Protein AF-A0A518HZG1-F1 (afdb_monomer_lite)

Radius of gyration: 14.24 Å; chains: 1; bounding box: 30×25×34 Å

Structure (mmCIF, N/CA/C/O backbone):
data_AF-A0A518HZG1-F1
#
_entry.id   AF-A0A518HZG1-F1
#
loop_
_atom_site.group_PDB
_atom_site.id
_atom_site.type_symbol
_atom_site.label_atom_id
_atom_site.label_alt_id
_atom_site.label_comp_id
_atom_site.label_asym_id
_atom_site.label_entity_id
_atom_site.label_seq_id
_atom_site.pdbx_PDB_ins_code
_atom_site.Cartn_x
_atom_site.Cartn_y
_atom_site.Cartn_z
_atom_site.occupancy
_atom_site.B_iso_or_equiv
_atom_site.auth_seq_id
_atom_site.auth_comp_id
_atom_site.auth_asym_id
_atom_site.auth_atom_id
_atom_site.pdbx_PDB_model_num
ATOM 1 N N . MET A 1 1 ? 4.238 -8.693 11.982 1.00 80.69 1 MET A N 1
ATOM 2 C CA . MET A 1 1 ? 2.881 -8.229 12.342 1.00 80.69 1 MET A CA 1
ATOM 3 C C . MET A 1 1 ? 2.487 -7.204 11.299 1.00 80.69 1 MET A C 1
ATOM 5 O O . MET A 1 1 ? 3.295 -6.322 11.054 1.00 80.69 1 MET A O 1
ATOM 9 N N . VAL A 1 2 ? 1.333 -7.365 10.654 1.00 92.31 2 VAL A N 1
ATOM 10 C CA . VAL A 1 2 ? 0.830 -6.426 9.638 1.00 92.31 2 VAL A CA 1
ATOM 11 C C . VAL A 1 2 ? -0.137 -5.432 10.281 1.00 92.31 2 VAL A C 1
ATOM 13 O O . VAL A 1 2 ? -0.819 -5.774 11.256 1.00 92.31 2 VAL A O 1
ATOM 16 N N . GLN A 1 3 ? -0.160 -4.206 9.764 1.00 95.81 3 GLN A N 1
ATOM 17 C CA . GLN A 1 3 ? -1.069 -3.152 10.195 1.00 95.81 3 GLN A CA 1
ATOM 18 C C . GLN A 1 3 ? -1.857 -2.617 9.001 1.00 95.81 3 GLN A C 1
ATOM 20 O O . GLN A 1 3 ? -1.296 -2.435 7.925 1.00 95.81 3 GLN A O 1
ATOM 25 N N . LEU A 1 4 ? -3.149 -2.384 9.214 1.00 97.81 4 LEU A N 1
ATOM 26 C CA . LEU A 1 4 ? -4.025 -1.677 8.288 1.00 97.81 4 LEU A CA 1
ATOM 27 C C . LEU A 1 4 ? -4.651 -0.517 9.051 1.00 97.81 4 LEU A C 1
ATOM 29 O O . LEU A 1 4 ? -5.289 -0.751 10.076 1.00 97.81 4 LEU A O 1
ATOM 33 N N . ILE A 1 5 ? -4.454 0.695 8.547 1.00 98.00 5 ILE A N 1
ATOM 34 C CA . ILE A 1 5 ? -4.915 1.934 9.167 1.00 98.00 5 ILE A CA 1
ATOM 35 C C . ILE A 1 5 ? -5.889 2.626 8.216 1.00 98.00 5 ILE A C 1
ATOM 37 O O . ILE A 1 5 ? -5.652 2.679 7.008 1.00 98.00 5 ILE A O 1
ATOM 41 N N . ASP A 1 6 ? -6.977 3.148 8.772 1.00 97.81 6 ASP A N 1
ATOM 42 C CA . ASP A 1 6 ? -7.876 4.056 8.067 1.00 97.81 6 ASP A CA 1
ATOM 43 C C . ASP A 1 6 ? -7.342 5.488 8.180 1.00 97.81 6 ASP A C 1
ATOM 45 O O . ASP A 1 6 ? -7.431 6.112 9.232 1.00 97.81 6 ASP A O 1
ATOM 49 N N . MET A 1 7 ? -6.784 6.011 7.091 1.00 97.12 7 MET A N 1
ATOM 50 C CA . MET A 1 7 ? -6.189 7.350 7.080 1.00 97.12 7 MET A CA 1
ATOM 51 C C . MET A 1 7 ? -7.225 8.482 7.144 1.00 97.12 7 MET A C 1
ATOM 53 O O . MET A 1 7 ? -6.859 9.596 7.507 1.00 97.12 7 MET A O 1
ATOM 57 N N . ASP A 1 8 ? -8.493 8.226 6.808 1.00 97.31 8 ASP A N 1
ATOM 58 C CA . ASP A 1 8 ? -9.550 9.243 6.868 1.00 97.31 8 ASP A CA 1
ATOM 59 C C . ASP A 1 8 ? -10.191 9.283 8.264 1.00 97.31 8 ASP A C 1
ATOM 61 O O . ASP A 1 8 ? -10.456 10.359 8.807 1.00 97.31 8 ASP A O 1
ATOM 65 N N . GLY A 1 9 ? -10.432 8.106 8.852 1.00 96.25 9 GLY A N 1
ATOM 66 C CA . GLY A 1 9 ? -11.072 7.946 10.161 1.00 96.25 9 GLY A CA 1
ATOM 67 C C . GLY A 1 9 ? -10.119 7.945 11.362 1.00 96.25 9 GLY A C 1
ATOM 68 O O . GLY A 1 9 ? -10.551 8.244 12.477 1.00 96.25 9 GLY A O 1
ATOM 69 N N . ASP A 1 10 ? -8.836 7.639 11.158 1.00 96.94 10 ASP A N 1
ATOM 70 C CA . ASP A 1 10 ? -7.824 7.488 12.208 1.00 96.94 10 ASP A CA 1
ATOM 71 C C . ASP A 1 10 ? -6.487 8.135 11.807 1.00 96.94 10 ASP A C 1
ATOM 73 O O . ASP A 1 10 ? -5.456 7.484 11.646 1.00 96.94 10 ASP A O 1
ATOM 77 N N . LEU A 1 11 ? -6.490 9.469 11.703 1.00 95.81 11 LEU A N 1
ATOM 78 C CA . LEU A 1 11 ? -5.291 10.281 11.430 1.00 95.81 11 LEU A CA 1
ATOM 79 C C . LEU A 1 11 ? -4.148 10.069 12.441 1.00 95.81 11 LEU A C 1
ATOM 81 O O . LEU A 1 11 ? -3.012 10.453 12.173 1.00 95.81 11 LEU A O 1
ATOM 85 N N . GLY A 1 12 ? -4.453 9.534 13.627 1.00 97.12 12 GLY A N 1
ATOM 86 C CA . GLY A 1 12 ? -3.464 9.217 14.653 1.00 97.12 12 GLY A CA 1
ATOM 87 C C . GLY A 1 12 ? -2.834 7.832 14.503 1.00 97.12 12 GLY A C 1
ATOM 88 O O . GLY A 1 12 ? -1.972 7.503 15.315 1.00 97.12 12 GLY A O 1
ATOM 89 N N . GLU A 1 13 ? -3.274 7.037 13.522 1.00 97.56 13 GLU A N 1
ATOM 90 C CA . GLU A 1 13 ? -2.804 5.680 13.226 1.00 97.56 13 GLU A CA 1
ATOM 91 C C . GLU A 1 13 ? -2.831 4.731 14.442 1.00 97.56 13 GLU A C 1
ATOM 93 O O . GLU A 1 13 ? -1.928 3.918 14.653 1.00 97.56 13 GLU A O 1
ATOM 98 N N . GLN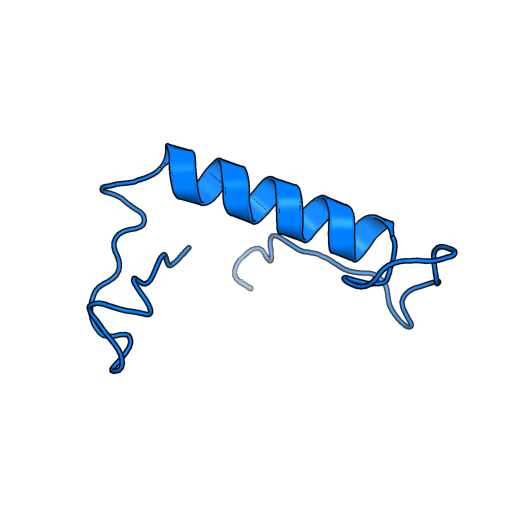 A 1 14 ? -3.854 4.844 15.293 1.00 97.56 14 GLN A N 1
ATOM 99 C CA . GLN A 1 14 ? -3.884 4.161 16.593 1.00 97.56 14 GLN A CA 1
ATOM 100 C C . GLN A 1 14 ? -4.535 2.775 16.537 1.00 97.56 14 GLN A C 1
ATOM 102 O O . GLN A 1 14 ? -4.257 1.916 17.380 1.00 97.56 14 GLN A O 1
ATOM 107 N N . THR A 1 15 ? -5.399 2.542 15.554 1.00 97.81 15 THR A N 1
ATOM 108 C CA . THR A 1 15 ? -6.264 1.367 15.475 1.00 97.81 15 THR A CA 1
ATOM 109 C C . THR A 1 15 ? -5.851 0.480 14.312 1.00 97.81 15 THR A C 1
ATOM 111 O O . THR A 1 15 ? -6.046 0.809 13.147 1.00 97.81 15 THR A O 1
ATOM 114 N N . ASN A 1 16 ? -5.308 -0.698 14.623 1.00 97.69 16 ASN A N 1
ATOM 115 C CA . ASN A 1 16 ? -4.972 -1.680 13.599 1.00 97.69 16 ASN A CA 1
ATOM 116 C C . ASN A 1 16 ? -6.198 -2.515 13.189 1.00 97.69 16 ASN A C 1
ATOM 118 O O . ASN A 1 16 ? -6.603 -3.417 13.923 1.00 97.69 16 ASN A O 1
ATOM 122 N N . LEU A 1 17 ? -6.689 -2.298 11.970 1.00 97.88 17 LEU A N 1
ATOM 123 C CA . LEU A 1 17 ? -7.844 -2.985 11.384 1.00 97.88 17 LEU A CA 1
ATOM 124 C C . LEU A 1 17 ? -7.486 -4.254 10.588 1.00 97.88 17 LEU A C 1
ATOM 126 O O . LEU A 1 17 ? -8.357 -4.890 9.994 1.00 97.88 17 LEU A O 1
ATOM 130 N N . ALA A 1 18 ? -6.216 -4.673 10.556 1.00 97.50 18 ALA A N 1
ATOM 131 C CA . ALA A 1 18 ? -5.761 -5.752 9.670 1.00 97.50 18 ALA A CA 1
ATOM 132 C C . ALA A 1 18 ? -6.479 -7.091 9.909 1.00 97.50 18 ALA A C 1
ATOM 134 O O . ALA A 1 18 ? -6.691 -7.866 8.9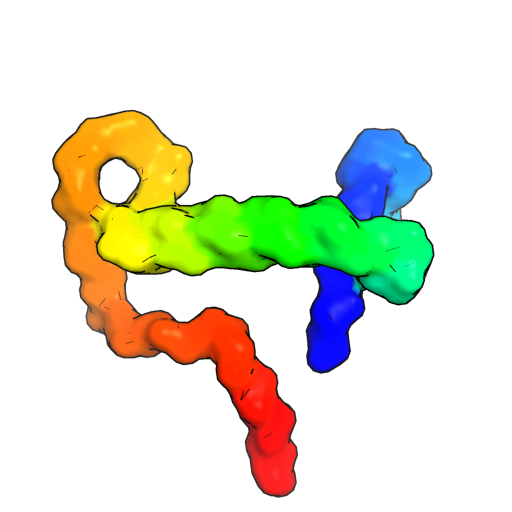79 1.00 97.50 18 ALA A O 1
ATOM 135 N N . ARG A 1 19 ? -6.871 -7.374 11.158 1.00 97.06 19 ARG A N 1
ATOM 136 C CA . ARG A 1 19 ? -7.607 -8.603 11.499 1.00 97.06 19 ARG A CA 1
ATOM 137 C C . ARG A 1 19 ? -9.053 -8.578 11.011 1.00 97.06 19 ARG A C 1
ATOM 139 O O . ARG A 1 19 ? -9.600 -9.644 10.732 1.00 97.06 19 ARG A O 1
ATOM 146 N N . GLU A 1 20 ? -9.639 -7.389 10.936 1.00 98.00 20 GLU A N 1
ATOM 147 C CA . GLU A 1 20 ? -11.041 -7.138 10.589 1.00 98.00 20 GLU A CA 1
ATOM 148 C C . GLU A 1 20 ? -11.233 -7.036 9.070 1.00 98.00 20 GLU A C 1
ATOM 150 O O . GLU A 1 20 ? -12.272 -7.435 8.546 1.00 98.00 20 GLU A O 1
ATOM 155 N N . HIS A 1 21 ? -10.205 -6.584 8.346 1.00 97.69 21 HIS A N 1
ATOM 156 C CA . HIS A 1 21 ? -10.252 -6.378 6.897 1.00 97.69 21 HIS A CA 1
ATOM 157 C C . HIS A 1 21 ? -9.108 -7.088 6.159 1.00 97.69 21 HIS A C 1
ATOM 159 O O . HIS A 1 21 ? -8.368 -6.473 5.393 1.00 97.69 21 HIS A O 1
ATOM 165 N N . GLN A 1 22 ? -8.991 -8.405 6.344 1.00 97.38 22 GLN A N 1
ATOM 166 C CA . GLN A 1 22 ? -7.942 -9.227 5.717 1.00 97.38 22 GLN A CA 1
ATOM 167 C C . GLN A 1 22 ? -7.912 -9.094 4.186 1.00 97.38 22 GLN A C 1
ATOM 169 O O . GLN A 1 22 ? -6.847 -8.912 3.617 1.00 97.38 22 GLN A O 1
ATOM 174 N N . GLY A 1 23 ? -9.072 -9.044 3.520 1.00 98.06 23 GLY A N 1
ATOM 175 C CA . GLY A 1 23 ? -9.108 -8.856 2.064 1.00 98.06 23 GLY A CA 1
ATOM 176 C C . GLY A 1 23 ? -8.525 -7.514 1.596 1.00 98.06 23 GLY A C 1
ATOM 177 O O . GLY A 1 23 ? -7.923 -7.447 0.530 1.00 98.06 23 GLY A O 1
ATOM 178 N N . LYS A 1 24 ? -8.647 -6.445 2.400 1.00 98.06 24 LYS A N 1
ATOM 179 C CA . LYS A 1 24 ? -8.011 -5.151 2.096 1.00 98.06 24 LYS A CA 1
ATOM 180 C C . LYS A 1 24 ? -6.500 -5.210 2.334 1.00 98.06 24 LYS A C 1
ATOM 182 O O . LYS A 1 24 ? -5.755 -4.556 1.612 1.00 98.06 24 LYS A O 1
ATOM 187 N N . VAL A 1 25 ? -6.052 -5.996 3.317 1.00 97.75 25 VAL A N 1
ATOM 188 C CA . VAL A 1 25 ? -4.623 -6.270 3.523 1.00 97.75 25 VAL A CA 1
ATOM 189 C C . VAL A 1 25 ? -4.036 -6.949 2.288 1.00 97.75 25 VAL A C 1
ATOM 191 O O . VAL A 1 25 ? -3.026 -6.470 1.784 1.00 97.75 25 VAL A O 1
ATOM 194 N N . ASP A 1 26 ? -4.694 -7.990 1.776 1.00 97.62 26 ASP A N 1
ATOM 195 C CA . ASP A 1 26 ? -4.238 -8.720 0.588 1.00 97.62 26 ASP A CA 1
ATOM 196 C C . ASP A 1 26 ? -4.176 -7.797 -0.643 1.00 97.62 26 ASP A C 1
ATOM 198 O O . ASP A 1 26 ? -3.153 -7.728 -1.317 1.00 97.62 26 ASP A O 1
ATOM 202 N N . GLU A 1 27 ? -5.222 -6.997 -0.884 1.00 98.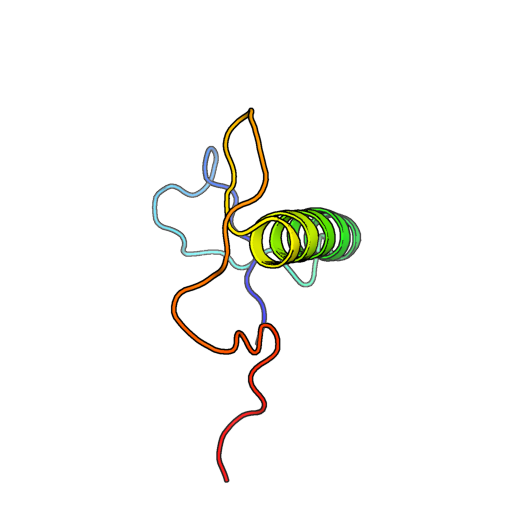38 27 GLU A N 1
ATOM 203 C CA . GLU A 1 27 ? -5.272 -6.037 -1.999 1.00 98.38 27 GLU A CA 1
ATOM 204 C C . GLU A 1 27 ? -4.119 -5.017 -1.957 1.00 98.38 27 GLU A C 1
ATOM 206 O O . GLU A 1 27 ? -3.464 -4.751 -2.968 1.00 98.38 27 GLU A O 1
ATOM 211 N N . LEU A 1 28 ? -3.861 -4.424 -0.788 1.00 97.94 28 LEU A N 1
ATOM 212 C CA . LEU A 1 28 ? -2.799 -3.430 -0.630 1.00 97.94 28 LEU A CA 1
ATOM 213 C C . LEU A 1 28 ? -1.403 -4.066 -0.680 1.00 97.94 28 LEU A C 1
ATOM 215 O O . LEU A 1 28 ? -0.468 -3.436 -1.179 1.00 97.94 28 LEU A O 1
ATOM 219 N N . HIS A 1 29 ? -1.256 -5.302 -0.196 1.00 96.94 29 HIS A N 1
ATOM 220 C CA . HIS A 1 29 ? -0.008 -6.061 -0.295 1.00 96.94 29 HIS A CA 1
ATOM 221 C C . HIS A 1 29 ? 0.316 -6.399 -1.755 1.00 96.94 29 HIS A C 1
ATOM 223 O O . HIS A 1 29 ? 1.420 -6.099 -2.211 1.00 96.94 29 HIS A O 1
ATOM 229 N N . ASP A 1 30 ? -0.665 -6.857 -2.534 1.00 97.94 30 ASP A N 1
ATOM 230 C CA . ASP A 1 30 ? -0.508 -7.101 -3.972 1.00 97.94 30 ASP A CA 1
ATOM 231 C C . ASP A 1 30 ? -0.093 -5.830 -4.734 1.00 97.94 30 ASP A C 1
ATOM 233 O O . ASP A 1 30 ? 0.742 -5.877 -5.646 1.00 97.94 30 ASP A O 1
ATOM 237 N N . LEU A 1 31 ? -0.658 -4.670 -4.379 1.00 97.75 31 LEU A N 1
ATOM 238 C CA . LEU A 1 31 ? -0.265 -3.382 -4.961 1.00 97.75 31 LEU A CA 1
ATOM 239 C C . LEU A 1 31 ? 1.172 -3.002 -4.587 1.00 97.75 31 LEU A C 1
ATOM 241 O O . LEU A 1 31 ? 1.940 -2.563 -5.451 1.00 97.75 31 LEU A O 1
ATOM 245 N N . LEU A 1 32 ? 1.562 -3.207 -3.327 1.00 97.12 32 LEU A N 1
ATOM 246 C CA . LEU A 1 32 ? 2.935 -3.004 -2.872 1.00 97.12 32 LEU A CA 1
ATOM 247 C C . LEU A 1 32 ? 3.911 -3.886 -3.662 1.00 97.12 32 LEU A C 1
ATOM 249 O O . LEU A 1 32 ? 4.908 -3.372 -4.177 1.00 97.12 32 LEU A O 1
ATOM 253 N N . GLU A 1 33 ? 3.616 -5.179 -3.824 1.00 97.00 33 GLU A N 1
ATOM 254 C CA . GLU A 1 33 ? 4.452 -6.086 -4.611 1.00 97.00 33 GLU A CA 1
ATOM 255 C C . GLU A 1 33 ? 4.621 -5.608 -6.052 1.00 97.00 33 GLU A C 1
ATOM 257 O O . GLU A 1 33 ? 5.731 -5.620 -6.592 1.00 97.00 33 GLU A O 1
ATOM 262 N N . GLN A 1 34 ? 3.529 -5.183 -6.691 1.00 96.88 34 GLN A N 1
ATOM 263 C CA . GLN A 1 34 ? 3.561 -4.673 -8.060 1.00 96.88 34 GLN A CA 1
ATOM 264 C C . GLN A 1 34 ? 4.449 -3.433 -8.176 1.00 96.88 34 GLN A C 1
ATOM 266 O O . GLN A 1 34 ? 5.248 -3.330 -9.111 1.00 96.88 34 GLN A O 1
ATOM 271 N N . HIS A 1 35 ? 4.351 -2.502 -7.226 1.00 97.00 35 HIS A N 1
ATOM 272 C CA . HIS A 1 35 ? 5.182 -1.301 -7.207 1.00 97.00 35 HIS A CA 1
ATOM 273 C C . HIS A 1 35 ? 6.658 -1.615 -6.973 1.00 97.00 35 HIS A C 1
ATOM 275 O O . HIS A 1 35 ? 7.505 -1.067 -7.682 1.00 97.00 35 HIS A O 1
ATOM 281 N N . VAL A 1 36 ? 6.970 -2.538 -6.059 1.00 96.75 36 VAL A N 1
ATOM 282 C CA . VAL A 1 36 ? 8.340 -3.013 -5.823 1.00 96.75 36 VAL A CA 1
ATOM 283 C C . VAL A 1 36 ? 8.901 -3.689 -7.075 1.00 96.75 36 VAL A C 1
ATOM 285 O O . VAL A 1 36 ? 10.001 -3.346 -7.504 1.00 96.75 36 VAL A O 1
ATOM 288 N N . LYS A 1 37 ? 8.142 -4.585 -7.723 1.00 95.75 37 LYS A N 1
ATOM 289 C CA . LYS A 1 37 ? 8.542 -5.268 -8.971 1.00 95.75 37 LYS A CA 1
ATOM 290 C C . LYS A 1 37 ? 8.780 -4.285 -10.122 1.00 95.75 37 LYS A C 1
ATOM 292 O O . LYS A 1 37 ? 9.682 -4.490 -10.929 1.00 95.75 37 LYS A O 1
ATOM 297 N N . ARG A 1 38 ? 7.989 -3.210 -10.201 1.00 97.06 38 ARG A N 1
ATOM 298 C CA . ARG A 1 38 ? 8.151 -2.139 -11.201 1.00 97.06 38 ARG A CA 1
ATOM 299 C C . ARG A 1 38 ? 9.272 -1.150 -10.848 1.00 97.06 38 ARG A C 1
ATOM 301 O O . ARG A 1 38 ? 9.663 -0.365 -11.713 1.00 97.06 38 ARG A O 1
ATOM 308 N N . GLY A 1 39 ? 9.716 -1.146 -9.590 1.00 97.56 39 GLY A N 1
ATOM 309 C CA . GLY A 1 39 ? 10.636 -0.177 -8.988 1.00 97.56 39 GLY A CA 1
ATOM 310 C C . GLY A 1 39 ? 10.115 1.259 -8.964 1.00 97.56 39 GLY A C 1
ATOM 311 O O . GLY A 1 39 ? 10.902 2.199 -8.917 1.00 97.56 39 GLY A O 1
ATOM 312 N N . ARG A 1 40 ? 8.789 1.443 -9.051 1.00 96.31 40 ARG A N 1
ATOM 313 C CA . ARG A 1 40 ? 8.116 2.747 -8.942 1.00 96.31 40 ARG A CA 1
ATOM 314 C C . ARG A 1 40 ? 6.602 2.611 -8.782 1.00 96.31 40 ARG A C 1
ATOM 316 O O . ARG A 1 40 ? 5.987 1.676 -9.297 1.00 96.31 40 ARG A O 1
ATOM 323 N N . SER A 1 41 ? 5.996 3.626 -8.168 1.00 95.69 41 SER A N 1
ATOM 324 C CA . SER A 1 41 ? 4.543 3.758 -7.975 1.00 95.69 41 SER A CA 1
ATOM 325 C C . SER A 1 41 ? 3.854 4.713 -8.960 1.00 95.69 41 SER A C 1
ATOM 327 O O . SER A 1 41 ? 2.632 4.817 -8.966 1.00 95.69 41 SER A O 1
ATOM 329 N N . THR A 1 42 ? 4.608 5.406 -9.821 1.00 94.00 42 THR A N 1
ATOM 330 C CA . THR A 1 42 ? 4.073 6.399 -10.771 1.00 94.00 42 THR A CA 1
ATOM 331 C C . THR A 1 42 ? 4.113 5.910 -12.229 1.00 94.00 42 THR A C 1
ATOM 333 O O . THR A 1 42 ? 4.906 5.023 -12.561 1.00 94.00 42 THR A O 1
ATOM 336 N N . PRO A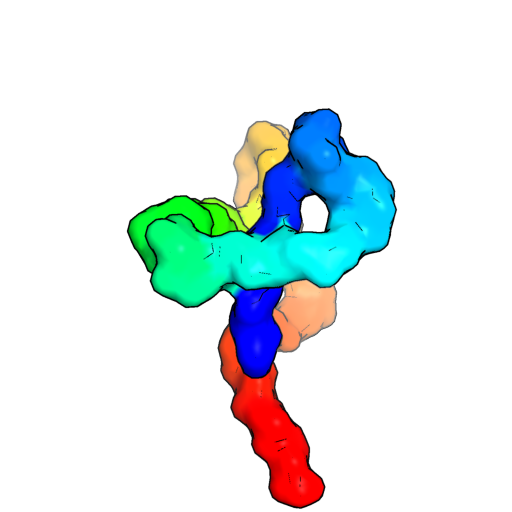 1 43 ? 3.289 6.468 -13.140 1.00 94.69 43 PRO A N 1
ATOM 337 C CA . PRO A 1 43 ? 3.256 6.052 -14.544 1.00 94.69 43 PRO A CA 1
ATOM 338 C C . PRO A 1 43 ? 4.575 6.243 -15.304 1.00 94.69 43 PRO A C 1
ATOM 340 O O . PRO A 1 43 ? 5.262 7.254 -15.161 1.00 94.69 43 PRO A O 1
ATOM 343 N N . GLY A 1 44 ? 4.878 5.292 -16.189 1.00 95.19 44 GLY A N 1
ATOM 344 C CA . GLY A 1 44 ? 6.011 5.310 -17.118 1.00 95.19 44 GLY A CA 1
ATOM 345 C C . GLY A 1 44 ? 6.802 4.001 -17.092 1.00 95.19 44 GLY A C 1
ATOM 346 O O . GLY A 1 44 ? 6.311 2.979 -16.599 1.00 95.19 44 GLY A O 1
ATOM 347 N N . LEU A 1 45 ? 8.011 4.019 -17.655 1.00 97.06 45 LEU A N 1
ATOM 348 C CA . LEU A 1 45 ? 8.846 2.820 -17.761 1.00 97.06 45 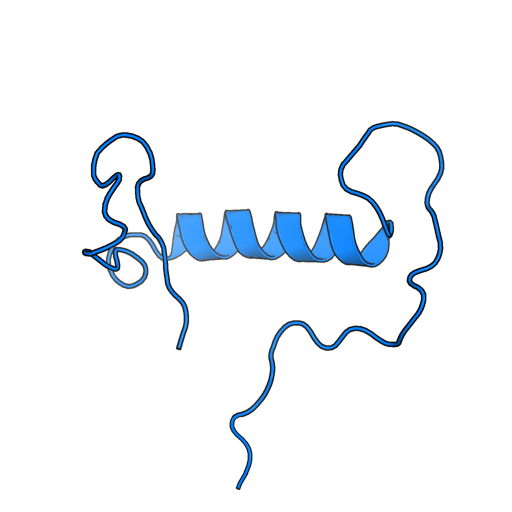LEU A CA 1
ATOM 349 C C . LEU A 1 45 ? 9.262 2.299 -16.370 1.00 97.06 45 LEU A C 1
ATOM 351 O O . LEU A 1 45 ? 9.464 3.128 -15.474 1.00 97.06 45 LEU A O 1
ATOM 355 N N . PRO A 1 46 ? 9.363 0.967 -16.178 1.00 96.75 46 PRO A N 1
ATOM 356 C CA . PRO A 1 46 ? 9.920 0.372 -14.964 1.00 96.75 46 PRO A CA 1
ATOM 357 C C . PRO A 1 46 ? 11.336 0.874 -14.666 1.00 96.75 46 PRO A C 1
ATOM 359 O O . PRO A 1 46 ? 12.082 1.223 -15.582 1.00 96.75 46 PRO A O 1
ATOM 362 N N . GLN A 1 47 ? 11.698 0.891 -13.387 1.00 96.31 47 GLN A N 1
ATOM 363 C CA . GLN A 1 47 ? 13.026 1.262 -12.903 1.00 96.31 47 GLN A CA 1
ATOM 364 C C . GLN A 1 47 ? 13.570 0.145 -12.013 1.00 96.31 47 GLN A C 1
ATOM 366 O O . GLN A 1 47 ? 12.806 -0.594 -11.399 1.00 96.31 47 GLN A O 1
ATOM 371 N N . THR A 1 48 ? 14.888 -0.010 -11.962 1.00 96.62 48 THR A N 1
ATOM 372 C CA . THR A 1 48 ? 15.518 -0.997 -11.078 1.00 96.62 48 THR A CA 1
ATOM 373 C C . THR A 1 48 ? 15.610 -0.419 -9.668 1.00 96.62 48 THR A C 1
ATOM 375 O O . THR A 1 48 ? 16.049 0.720 -9.515 1.00 96.62 48 THR A O 1
ATOM 378 N N . ASN A 1 49 ? 15.225 -1.196 -8.651 1.00 96.81 49 ASN A N 1
ATOM 379 C CA . ASN A 1 49 ? 15.511 -0.840 -7.258 1.00 96.81 49 ASN A CA 1
ATOM 380 C C . ASN A 1 49 ? 17.032 -0.818 -7.026 1.00 96.81 49 ASN A C 1
ATOM 382 O O . ASN A 1 49 ? 17.776 -1.584 -7.636 1.00 96.81 49 ASN A O 1
ATOM 386 N N . ASP A 1 50 ? 17.493 0.049 -6.135 1.00 96.56 50 ASP A N 1
ATOM 387 C CA . ASP A 1 50 ? 18.903 0.196 -5.759 1.00 96.56 50 ASP A CA 1
ATOM 388 C C . ASP A 1 50 ? 19.435 -0.963 -4.898 1.00 96.56 50 ASP A C 1
ATOM 390 O O . ASP A 1 50 ? 20.648 -1.156 -4.796 1.00 96.56 50 ASP A O 1
ATOM 394 N N . ALA A 1 51 ? 18.534 -1.757 -4.317 1.00 95.38 51 ALA A N 1
ATOM 395 C CA . ALA A 1 51 ? 18.845 -2.925 -3.508 1.00 95.38 51 ALA A CA 1
ATOM 396 C C . ALA A 1 51 ? 17.882 -4.095 -3.769 1.00 95.38 51 ALA A C 1
ATOM 398 O O . ALA A 1 51 ? 16.803 -3.945 -4.349 1.00 95.38 51 ALA A O 1
ATOM 399 N N . GLU A 1 52 ? 18.270 -5.278 -3.290 1.00 94.50 52 GLU A N 1
ATOM 400 C CA . GLU A 1 52 ? 17.360 -6.416 -3.175 1.00 94.50 52 GLU A CA 1
ATOM 401 C C . GLU A 1 52 ? 16.270 -6.106 -2.142 1.00 94.50 52 GLU A C 1
ATOM 403 O O . GLU A 1 52 ? 16.557 -5.715 -1.007 1.00 94.50 52 GLU A O 1
ATOM 408 N N . ILE A 1 53 ? 15.010 -6.293 -2.533 1.00 95.44 53 ILE A N 1
ATOM 409 C CA . ILE A 1 53 ? 13.863 -5.978 -1.685 1.00 95.44 53 ILE A CA 1
ATOM 410 C C . ILE A 1 53 ? 13.248 -7.266 -1.146 1.00 95.44 53 ILE A C 1
ATOM 412 O O . ILE A 1 53 ? 12.728 -8.088 -1.897 1.00 95.44 53 ILE A O 1
ATOM 416 N N . VAL A 1 54 ? 13.256 -7.400 0.180 1.00 94.62 54 VAL A N 1
ATOM 417 C CA . VAL A 1 54 ? 12.501 -8.421 0.914 1.00 94.62 54 VAL A CA 1
ATOM 418 C C . VAL A 1 54 ? 11.289 -7.740 1.543 1.00 94.62 54 VAL A C 1
ATOM 420 O O . VAL A 1 54 ? 11.445 -6.980 2.502 1.00 94.62 54 VAL A O 1
ATOM 423 N N . ILE A 1 55 ? 10.102 -7.995 0.989 1.00 92.69 55 ILE A N 1
ATOM 424 C CA . ILE A 1 55 ? 8.835 -7.402 1.452 1.00 92.69 55 ILE A CA 1
ATOM 425 C C . ILE A 1 55 ? 8.462 -7.987 2.820 1.00 92.69 55 ILE A C 1
ATOM 427 O O . ILE A 1 55 ? 8.386 -7.263 3.813 1.00 92.69 55 ILE A O 1
ATOM 431 N N . ASP A 1 56 ? 8.353 -9.312 2.910 1.00 91.19 56 ASP A N 1
ATOM 432 C CA . ASP A 1 56 ? 8.000 -9.993 4.155 1.00 91.19 56 ASP A CA 1
ATOM 433 C C . ASP A 1 56 ? 9.249 -10.343 4.964 1.00 91.19 56 ASP A C 1
ATOM 435 O O . ASP A 1 56 ? 9.826 -11.435 4.883 1.00 91.19 56 ASP A O 1
ATOM 439 N N . LYS A 1 57 ? 9.694 -9.384 5.779 1.00 84.75 57 LYS A N 1
ATOM 440 C CA . LYS A 1 57 ? 10.798 -9.616 6.712 1.00 84.75 57 LYS A CA 1
ATOM 441 C C . LYS A 1 57 ? 10.361 -10.593 7.799 1.00 84.75 57 LYS A C 1
ATOM 443 O O . LYS A 1 57 ? 9.472 -10.312 8.603 1.00 84.75 57 LYS A O 1
ATOM 448 N N . ARG A 1 58 ? 11.043 -11.737 7.869 1.00 80.00 58 ARG A N 1
ATOM 449 C CA . ARG A 1 58 ? 10.947 -12.628 9.029 1.00 80.00 58 ARG A CA 1
ATOM 450 C C . ARG A 1 58 ? 11.564 -11.923 10.243 1.00 80.00 58 ARG A C 1
ATOM 452 O O . ARG A 1 58 ? 12.615 -11.299 10.084 1.00 80.00 58 ARG A O 1
ATOM 459 N N . PRO A 1 59 ? 10.945 -12.000 11.435 1.00 69.62 59 PRO A N 1
ATOM 460 C CA . PRO A 1 59 ? 11.565 -11.465 12.638 1.00 69.62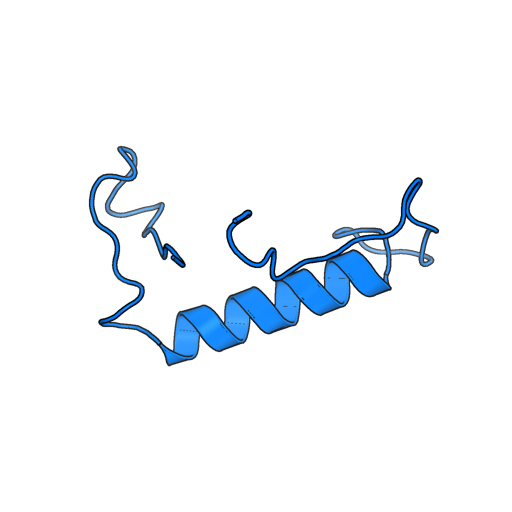 59 PRO A CA 1
ATOM 461 C C . PRO A 1 59 ? 12.937 -12.123 12.823 1.00 69.62 59 PRO A C 1
ATOM 463 O O . PRO A 1 59 ? 13.071 -13.341 12.675 1.00 69.62 59 PRO A O 1
ATOM 466 N N . GLY A 1 60 ? 13.959 -11.301 13.071 1.00 73.94 60 GLY A N 1
ATOM 467 C CA . GLY A 1 60 ? 15.293 -11.789 13.408 1.00 73.94 60 GLY A CA 1
ATOM 468 C C . GLY A 1 60 ? 15.229 -12.675 14.652 1.00 73.94 60 GLY A C 1
ATOM 469 O O . GLY A 1 60 ? 14.376 -12.460 15.514 1.00 73.94 60 GLY A O 1
ATOM 470 N N . LYS A 1 61 ? 16.089 -13.696 14.693 1.00 51.44 61 LYS A N 1
ATOM 471 C CA . LYS A 1 61 ? 16.270 -14.551 15.872 1.00 51.44 61 LYS A CA 1
ATOM 472 C C . LYS A 1 61 ? 16.665 -13.742 17.101 1.00 51.44 61 LYS A C 1
ATOM 474 O O . LYS A 1 61 ? 17.459 -12.792 16.929 1.00 51.44 61 LYS A O 1
#

Organism: NCBI:txid2527979

Sequence (61 aa):
MVQLIDMDGDLGEQTNLAREHQGKVDELHDLLEQHVKRGRSTPGLPQTNDAEIVIDKRPGK

Secondary structure (DSSP, 8-state):
------TTT-TT-----TTT-HHHHHHHHHHHHHHHHHT-SSSSS----SS---SSPPPP-

InterPro domains:
  IPR017850 Alkaline-phosphatase-like, core domain superfamily [SSF53649] (2-38)

Foldseek 3Di:
DDFDADCVVCVVSPDGCCVVCVVVVVVVVVLVVVCQVQVHDDDDHRDHDPDDDDPDDDDDD

pLDDT: mean 94.33, std 7.85, range [51.44, 98.38]